Protein AF-A0A5P2CLL6-F1 (afdb_monomer_lite)

Secondary structure (DSSP, 8-state):
-HHHHHHHHHHHHHHHHHHHHHHSS-SSPPP-THHHHHHHHHHHHHHHT-SGGGHHHHHHHHHHHHHHHHHHHHHHHHHHHHS--TTHHHHHHHHHHHHHHHHHHHHHHHHH--

Structure (mmCIF, N/CA/C/O backbone):
data_AF-A0A5P2CLL6-F1
#
_entry.id   AF-A0A5P2CLL6-F1
#
loop_
_atom_site.group_PDB
_atom_site.id
_atom_site.type_symbol
_atom_site.label_atom_id
_atom_site.label_alt_id
_atom_site.label_comp_id
_atom_site.label_asym_id
_atom_site.label_entity_id
_atom_site.label_seq_id
_atom_site.pdbx_PDB_ins_code
_atom_site.Cartn_x
_atom_site.Cartn_y
_atom_site.Cartn_z
_atom_site.occupancy
_atom_site.B_iso_or_equiv
_atom_site.auth_seq_id
_atom_site.auth_comp_id
_atom_site.auth_asym_id
_atom_site.auth_atom_id
_atom_site.pdbx_PDB_model_num
ATOM 1 N N . MET A 1 1 ? -8.161 -16.892 1.974 1.00 60.59 1 MET A N 1
ATOM 2 C CA . MET A 1 1 ? -8.250 -16.232 0.652 1.00 60.59 1 MET A CA 1
ATOM 3 C C . MET A 1 1 ? -7.400 -14.959 0.582 1.00 60.59 1 MET A C 1
ATOM 5 O O . MET A 1 1 ? -6.484 -14.929 -0.230 1.00 60.59 1 MET A O 1
ATOM 9 N N . PHE A 1 2 ? -7.588 -13.974 1.475 1.00 64.56 2 PHE A N 1
ATOM 10 C CA . PHE A 1 2 ? -6.818 -12.712 1.488 1.00 64.56 2 PHE A CA 1
ATOM 11 C C . PHE A 1 2 ? -5.289 -12.867 1.505 1.00 64.56 2 PHE A C 1
ATOM 13 O O . PHE A 1 2 ? -4.602 -12.177 0.764 1.00 64.56 2 PHE A O 1
ATOM 20 N N . LYS A 1 3 ? -4.743 -13.812 2.283 1.00 68.19 3 LYS A N 1
ATOM 21 C CA . LYS A 1 3 ? -3.293 -14.093 2.315 1.00 68.19 3 LYS A CA 1
ATOM 22 C C . LYS A 1 3 ? -2.733 -14.519 0.952 1.00 68.19 3 LYS A C 1
ATOM 24 O O . LYS A 1 3 ? -1.673 -14.052 0.561 1.00 68.19 3 LYS A O 1
ATOM 29 N N . CYS A 1 4 ? -3.445 -15.380 0.223 1.00 70.69 4 CYS A N 1
ATOM 30 C CA . CYS A 1 4 ? -3.020 -15.842 -1.101 1.00 70.69 4 CYS A CA 1
ATOM 31 C C . CYS A 1 4 ? -3.073 -14.704 -2.121 1.00 70.69 4 CYS A C 1
ATOM 33 O O . CYS A 1 4 ? -2.121 -14.516 -2.869 1.00 70.69 4 CYS A O 1
ATOM 35 N N . VAL A 1 5 ? -4.149 -13.910 -2.100 1.00 70.94 5 VAL A N 1
ATOM 36 C CA . VAL A 1 5 ? -4.283 -12.717 -2.949 1.00 70.94 5 VAL A CA 1
ATOM 37 C C . VAL A 1 5 ? -3.156 -11.728 -2.651 1.00 70.94 5 VAL A C 1
ATOM 39 O O . VAL A 1 5 ? -2.510 -11.240 -3.567 1.00 70.94 5 VAL A O 1
ATOM 42 N N . PHE A 1 6 ? -2.852 -11.501 -1.374 1.00 69.44 6 PHE A N 1
ATOM 43 C CA . PHE A 1 6 ? -1.760 -10.634 -0.947 1.00 69.44 6 PHE A CA 1
ATOM 44 C C . PHE A 1 6 ? -0.385 -11.115 -1.439 1.00 69.44 6 PHE A C 1
ATOM 46 O O . PHE A 1 6 ? 0.376 -10.326 -1.998 1.00 69.44 6 PHE A O 1
ATOM 53 N N . LEU A 1 7 ? -0.083 -12.409 -1.293 1.00 74.38 7 LEU A N 1
ATOM 54 C CA . LEU A 1 7 ? 1.175 -12.996 -1.767 1.00 74.38 7 LEU A CA 1
ATOM 55 C C . LEU A 1 7 ? 1.313 -12.919 -3.293 1.00 74.38 7 LEU A C 1
ATOM 57 O O . LEU A 1 7 ? 2.382 -12.568 -3.790 1.00 74.38 7 LEU A O 1
ATOM 61 N N . LEU A 1 8 ? 0.236 -13.190 -4.036 1.00 77.81 8 LEU A N 1
ATOM 62 C CA . LEU A 1 8 ? 0.220 -13.059 -5.496 1.00 77.81 8 LEU A CA 1
ATOM 63 C C . LEU A 1 8 ? 0.442 -11.606 -5.932 1.00 77.81 8 LEU A C 1
ATOM 65 O O . LEU A 1 8 ? 1.219 -11.353 -6.854 1.00 77.81 8 LEU A O 1
ATOM 69 N N . SER A 1 9 ? -0.175 -10.651 -5.235 1.00 73.56 9 SER A N 1
ATOM 70 C CA . SER A 1 9 ? 0.036 -9.224 -5.479 1.00 73.56 9 SER A CA 1
ATOM 71 C C . SER A 1 9 ? 1.482 -8.808 -5.214 1.00 73.56 9 SER A C 1
ATOM 73 O O . SER A 1 9 ? 2.064 -8.110 -6.042 1.00 73.56 9 SER A O 1
ATOM 75 N N . MET A 1 10 ? 2.102 -9.275 -4.121 1.00 74.44 10 MET A N 1
ATOM 76 C CA . MET A 1 10 ? 3.525 -9.019 -3.859 1.00 74.44 10 MET A CA 1
ATOM 77 C C . MET A 1 10 ? 4.411 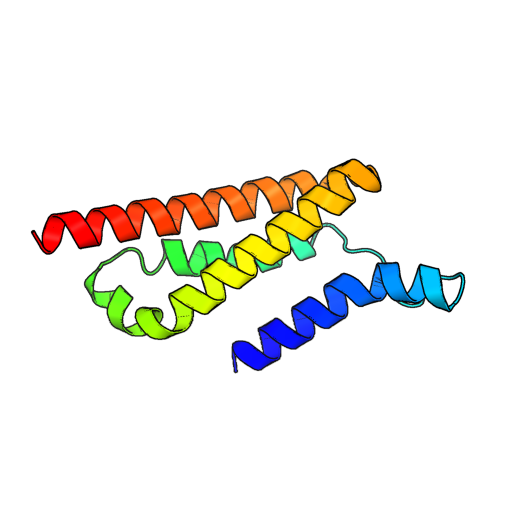-9.606 -4.960 1.00 74.44 10 MET A C 1
ATOM 79 O O . MET A 1 10 ? 5.257 -8.896 -5.499 1.00 74.44 10 MET A O 1
ATOM 83 N N . LEU A 1 11 ? 4.189 -10.866 -5.346 1.00 78.62 11 LEU A N 1
ATOM 84 C CA . LEU A 1 11 ? 4.958 -11.513 -6.411 1.00 78.62 11 LEU A CA 1
ATOM 85 C C . LEU A 1 11 ? 4.877 -10.711 -7.719 1.00 78.62 11 LEU A C 1
ATOM 87 O O . LEU A 1 11 ? 5.897 -10.430 -8.346 1.00 78.62 11 LEU A O 1
ATOM 91 N N . ARG A 1 12 ? 3.671 -10.276 -8.102 1.00 75.88 12 ARG A N 1
ATOM 92 C CA . ARG A 1 12 ? 3.439 -9.484 -9.318 1.00 75.88 12 ARG A CA 1
ATOM 93 C C . ARG A 1 12 ? 4.091 -8.101 -9.263 1.00 75.88 12 ARG A C 1
ATOM 95 O O . ARG A 1 12 ? 4.547 -7.617 -10.301 1.00 75.88 12 ARG A O 1
ATOM 102 N N . MET A 1 13 ? 4.134 -7.487 -8.081 1.00 73.69 13 MET A N 1
ATOM 103 C CA . MET A 1 13 ? 4.730 -6.171 -7.841 1.00 73.69 13 MET A CA 1
ATOM 104 C C . MET A 1 13 ? 6.250 -6.180 -8.065 1.00 73.69 13 MET A C 1
ATOM 106 O O . MET A 1 13 ? 6.801 -5.236 -8.631 1.00 73.69 13 MET A O 1
ATOM 110 N N . PHE A 1 14 ? 6.915 -7.278 -7.698 1.00 74.50 14 PHE A N 1
ATOM 111 C CA . PHE A 1 14 ? 8.350 -7.465 -7.927 1.00 74.50 14 PHE A CA 1
ATOM 112 C C . PHE A 1 14 ? 8.682 -8.137 -9.267 1.00 74.50 14 PHE A C 1
ATOM 114 O O . PHE A 1 14 ? 9.821 -8.055 -9.715 1.00 74.50 14 PHE A O 1
ATOM 121 N N . ALA A 1 15 ? 7.711 -8.744 -9.955 1.00 76.19 15 ALA A N 1
ATOM 122 C CA . ALA A 1 15 ? 7.953 -9.453 -11.213 1.00 76.19 15 ALA A CA 1
ATOM 123 C C . ALA A 1 15 ? 8.472 -8.546 -12.345 1.00 76.19 15 ALA A C 1
ATOM 125 O O . ALA A 1 15 ? 9.377 -8.936 -13.078 1.00 76.19 15 ALA A O 1
ATOM 126 N N . ALA A 1 16 ? 7.931 -7.335 -12.501 1.00 71.75 16 ALA A N 1
ATOM 127 C CA . ALA A 1 16 ? 8.381 -6.406 -13.544 1.00 71.75 16 ALA A CA 1
ATOM 128 C C . ALA A 1 16 ? 9.847 -5.949 -13.357 1.00 71.75 16 ALA A C 1
ATOM 130 O O . ALA A 1 16 ? 10.626 -6.111 -14.297 1.00 71.75 16 ALA A O 1
ATOM 131 N N . PRO A 1 17 ? 10.273 -5.447 -12.177 1.00 71.75 17 PRO A N 1
ATOM 132 C CA . PRO A 1 17 ? 11.678 -5.104 -11.962 1.00 71.75 17 PRO A CA 1
ATOM 133 C C . PRO A 1 17 ? 12.588 -6.339 -11.990 1.00 71.75 17 PRO A C 1
ATOM 135 O O . PRO A 1 17 ? 13.598 -6.319 -12.681 1.00 71.75 17 PRO A O 1
ATOM 138 N N . ALA A 1 18 ? 12.190 -7.450 -11.359 1.00 74.94 18 ALA A N 1
ATOM 139 C CA . ALA A 1 18 ? 13.003 -8.666 -11.354 1.00 74.94 18 ALA A CA 1
ATOM 140 C C . ALA A 1 18 ? 13.223 -9.223 -12.767 1.00 74.94 18 ALA A C 1
ATOM 142 O O . ALA A 1 18 ? 14.327 -9.628 -13.108 1.00 74.94 18 ALA A O 1
ATOM 143 N N . THR A 1 19 ? 12.197 -9.234 -13.625 1.00 78.31 19 THR A N 1
ATOM 144 C CA . THR A 1 19 ? 12.371 -9.752 -14.991 1.00 78.31 19 THR A CA 1
ATOM 145 C C . THR A 1 19 ? 13.320 -8.899 -15.819 1.00 78.31 19 THR A C 1
ATOM 147 O O . THR A 1 19 ? 14.098 -9.460 -16.585 1.00 78.31 19 THR A O 1
ATOM 150 N N . LYS A 1 20 ? 13.325 -7.578 -15.609 1.00 76.44 20 LYS A N 1
ATOM 151 C CA . LYS A 1 20 ? 14.335 -6.705 -16.202 1.00 76.44 20 LYS A CA 1
ATOM 152 C C . LYS A 1 20 ? 15.738 -7.079 -15.728 1.00 76.44 20 LYS A C 1
ATOM 154 O O . LYS A 1 20 ? 16.602 -7.289 -16.566 1.00 76.44 20 LYS A O 1
ATOM 159 N N . ASP A 1 21 ? 15.939 -7.207 -14.420 1.00 77.69 21 ASP A N 1
ATOM 160 C CA . ASP A 1 21 ? 17.268 -7.451 -13.850 1.00 77.69 21 ASP A CA 1
ATOM 161 C C . ASP A 1 21 ? 17.818 -8.845 -14.207 1.00 77.69 21 ASP A C 1
ATOM 163 O O . ASP A 1 21 ? 19.017 -8.999 -14.420 1.00 77.69 21 ASP A O 1
ATOM 167 N N . PHE A 1 22 ? 16.956 -9.864 -14.310 1.00 81.75 22 PHE A N 1
ATOM 168 C CA . PHE A 1 22 ? 17.371 -11.242 -14.612 1.00 81.75 22 PHE A CA 1
ATOM 169 C C . PHE A 1 22 ? 17.456 -11.569 -16.107 1.00 81.75 22 PHE A C 1
ATOM 171 O O . PHE A 1 22 ? 18.251 -12.424 -16.490 1.00 81.75 22 PHE A O 1
ATOM 178 N N . PHE A 1 23 ? 16.622 -10.954 -16.949 1.00 81.88 23 PHE A N 1
ATOM 179 C CA . PHE A 1 23 ? 16.505 -11.319 -18.368 1.00 81.88 23 PHE A CA 1
ATOM 180 C C . PHE A 1 23 ? 16.844 -10.175 -19.330 1.00 81.88 23 PHE A C 1
ATOM 182 O O . PHE A 1 23 ? 16.647 -10.331 -20.535 1.00 81.88 23 PHE A O 1
ATOM 189 N N . ASP A 1 24 ? 17.290 -9.030 -18.808 1.00 79.75 24 ASP A N 1
ATOM 190 C CA . ASP A 1 24 ? 17.594 -7.790 -19.541 1.00 79.75 24 ASP A CA 1
ATOM 191 C C . ASP A 1 24 ? 16.427 -7.278 -20.412 1.00 79.75 24 ASP A C 1
ATOM 193 O O . ASP A 1 24 ? 16.572 -6.492 -21.349 1.00 79.75 24 ASP A O 1
ATOM 197 N N . ARG A 1 25 ? 15.213 -7.752 -20.105 1.00 77.44 25 ARG A N 1
ATOM 198 C CA . ARG A 1 25 ? 13.972 -7.420 -20.805 1.00 77.44 25 ARG A CA 1
ATOM 199 C C . ARG A 1 25 ? 12.785 -7.518 -19.862 1.00 77.44 25 ARG A C 1
ATOM 201 O O . ARG A 1 25 ? 12.726 -8.379 -18.988 1.00 77.44 25 ARG A O 1
ATOM 208 N N . TYR A 1 26 ? 11.779 -6.688 -20.093 1.00 72.25 26 TYR A N 1
ATOM 209 C CA . TYR A 1 26 ? 10.521 -6.775 -19.360 1.00 72.25 26 TYR A CA 1
ATOM 210 C C . TYR A 1 26 ? 9.687 -7.947 -19.889 1.00 72.25 26 TYR A C 1
ATOM 212 O O . TYR A 1 26 ? 8.984 -7.806 -20.886 1.00 72.25 26 TYR A O 1
ATOM 220 N N . LEU A 1 27 ? 9.742 -9.108 -19.225 1.00 75.62 27 LEU A N 1
ATOM 221 C CA . LEU A 1 27 ? 8.774 -10.187 -19.499 1.00 75.62 27 LEU A CA 1
ATOM 222 C C . LEU A 1 27 ? 7.383 -9.839 -18.970 1.00 75.62 27 LEU A C 1
ATOM 224 O O . LEU A 1 27 ? 6.383 -10.397 -19.415 1.00 75.62 27 LEU A O 1
ATOM 228 N N . VAL A 1 28 ? 7.328 -8.926 -18.004 1.00 73.56 28 VAL A N 1
ATOM 229 C CA . VAL A 1 28 ? 6.095 -8.471 -17.389 1.00 73.56 28 VAL A CA 1
ATOM 230 C C . VAL A 1 28 ? 6.041 -6.945 -17.485 1.00 73.56 28 VAL A C 1
ATOM 232 O O . VAL A 1 28 ? 6.990 -6.287 -17.053 1.00 73.56 28 VAL A O 1
ATOM 235 N N . PRO A 1 29 ? 4.955 -6.364 -18.031 1.00 69.19 29 PRO A N 1
ATOM 236 C CA . PRO A 1 29 ? 4.847 -4.921 -18.182 1.00 69.19 29 PRO A CA 1
ATOM 237 C C . PRO A 1 29 ? 4.807 -4.215 -16.824 1.00 69.19 29 PRO A C 1
ATOM 239 O O . PRO A 1 29 ? 4.317 -4.765 -15.824 1.00 69.19 29 PRO A O 1
ATOM 242 N N . TRP A 1 30 ? 5.314 -2.978 -16.821 1.00 68.00 30 TRP A N 1
ATOM 243 C CA . TRP A 1 30 ? 5.252 -2.085 -15.670 1.00 68.00 30 TRP A CA 1
ATOM 244 C C . TRP A 1 30 ? 3.806 -1.845 -15.230 1.00 68.00 30 TRP A C 1
ATOM 246 O O . TRP A 1 30 ? 2.911 -1.793 -16.076 1.00 68.00 30 TRP A O 1
ATOM 256 N N . PRO A 1 31 ? 3.567 -1.671 -13.920 1.00 65.69 31 PRO A N 1
ATOM 257 C CA . PRO A 1 31 ? 2.274 -1.230 -13.427 1.00 65.69 31 PRO A CA 1
ATOM 258 C C . PRO A 1 31 ? 1.850 0.113 -14.047 1.00 65.69 31 PRO A C 1
ATOM 260 O O . PRO A 1 31 ? 2.559 1.115 -13.986 1.00 65.69 31 PRO A O 1
ATOM 263 N N . THR A 1 32 ? 0.664 0.086 -14.638 1.00 71.88 32 THR A N 1
ATOM 264 C CA . THR A 1 32 ? -0.127 1.162 -15.254 1.00 71.88 32 THR A CA 1
ATOM 265 C C . THR A 1 32 ? -1.119 1.794 -14.253 1.00 71.88 32 THR A C 1
ATOM 267 O O . THR A 1 32 ? -1.074 1.537 -13.048 1.00 71.88 32 THR A O 1
ATOM 270 N N . TRP A 1 33 ? -2.020 2.658 -14.728 1.00 69.19 33 TRP A N 1
ATOM 271 C CA . TRP A 1 33 ? -2.955 3.442 -13.906 1.00 69.19 33 TRP A CA 1
ATOM 272 C C . TRP A 1 33 ? -4.068 2.617 -13.243 1.00 69.19 33 TRP A C 1
ATOM 274 O O . TRP A 1 33 ? -4.637 3.063 -12.245 1.00 69.19 33 TRP A O 1
ATOM 284 N N . GLU A 1 34 ? -4.368 1.413 -13.737 1.00 68.62 34 GLU A N 1
ATOM 285 C CA . GLU A 1 34 ? -5.363 0.537 -13.110 1.00 68.62 34 GLU A CA 1
ATOM 286 C C . GLU A 1 34 ? -4.905 -0.039 -11.758 1.00 68.62 34 GLU A C 1
ATOM 288 O O . GLU A 1 34 ? -5.722 -0.411 -10.918 1.00 68.62 34 GLU A O 1
ATOM 293 N N . TRP A 1 35 ? -3.599 -0.068 -11.492 1.00 69.00 35 TRP A N 1
ATOM 294 C CA . TRP A 1 35 ? -3.042 -0.692 -10.289 1.00 69.00 35 TRP A CA 1
ATOM 295 C C . TRP A 1 35 ? -3.250 0.118 -9.005 1.00 69.00 35 TRP A C 1
ATOM 297 O O . TRP A 1 35 ? -3.682 -0.465 -8.005 1.00 69.00 35 TRP A O 1
ATOM 307 N N . PRO A 1 36 ? -3.051 1.450 -9.010 1.00 67.56 36 PRO A N 1
ATOM 308 C CA . PRO A 1 36 ? -3.486 2.309 -7.913 1.00 67.56 36 PRO A CA 1
ATOM 309 C C . PRO A 1 36 ? -4.975 2.153 -7.571 1.00 67.56 36 PRO A C 1
ATOM 311 O O . PRO A 1 36 ? -5.340 2.259 -6.401 1.00 67.56 36 PRO A O 1
ATOM 314 N N . LEU A 1 37 ? -5.838 1.853 -8.552 1.00 72.31 37 LEU A N 1
ATOM 315 C CA . LEU A 1 37 ? -7.268 1.643 -8.299 1.00 72.31 37 LEU A CA 1
ATOM 316 C C . LEU A 1 37 ? -7.522 0.380 -7.471 1.00 72.31 37 LEU A C 1
ATOM 318 O O . LEU A 1 37 ? -8.381 0.391 -6.594 1.00 72.31 37 LEU A O 1
ATOM 322 N N . TYR A 1 38 ? -6.743 -0.687 -7.658 1.00 70.31 38 TYR A N 1
ATOM 323 C CA . TYR A 1 38 ? -6.853 -1.869 -6.797 1.00 70.31 38 TYR A CA 1
ATOM 324 C C . TYR A 1 38 ? -6.413 -1.590 -5.355 1.00 70.31 38 TYR A C 1
ATOM 326 O O . TYR A 1 38 ? -6.965 -2.179 -4.424 1.00 70.31 38 TYR A O 1
ATOM 334 N N . ALA A 1 39 ? -5.494 -0.644 -5.139 1.00 67.81 39 ALA A N 1
ATOM 335 C CA . ALA A 1 39 ? -5.133 -0.191 -3.796 1.00 67.81 39 ALA A CA 1
ATOM 336 C C . ALA A 1 39 ? -6.258 0.601 -3.103 1.00 67.81 39 ALA A C 1
ATOM 338 O O . ALA A 1 39 ? -6.246 0.720 -1.877 1.00 67.81 39 ALA A O 1
ATOM 339 N N . LEU A 1 40 ? -7.272 1.077 -3.839 1.00 74.81 40 LEU A N 1
ATOM 340 C CA . LEU A 1 40 ? -8.470 1.665 -3.232 1.00 74.81 40 LEU A CA 1
ATOM 341 C C . LEU A 1 40 ? -9.336 0.623 -2.534 1.00 74.81 40 LEU A C 1
ATOM 343 O O . LEU A 1 40 ? -10.034 0.988 -1.601 1.00 74.81 40 LEU A O 1
ATOM 347 N N . VAL A 1 41 ? -9.298 -0.652 -2.928 1.00 76.88 41 VAL A N 1
ATOM 348 C CA . VAL A 1 41 ? -10.139 -1.700 -2.325 1.00 76.88 41 VAL A CA 1
ATOM 349 C C . VAL A 1 41 ? -9.921 -1.818 -0.809 1.00 76.88 41 VAL A C 1
ATOM 351 O O . VAL A 1 41 ? -10.897 -1.683 -0.071 1.00 76.88 41 VAL A O 1
ATOM 354 N N . PRO A 1 42 ? -8.688 -1.995 -0.286 1.00 69.81 42 PRO A N 1
ATOM 355 C CA . PRO A 1 42 ? -8.473 -2.021 1.160 1.00 69.81 42 PRO A CA 1
ATOM 356 C C . PRO A 1 42 ? -8.859 -0.700 1.841 1.00 69.81 42 PRO A C 1
ATOM 358 O O . PRO A 1 42 ? -9.393 -0.719 2.947 1.00 69.81 42 PRO A O 1
ATOM 361 N N . VAL A 1 43 ? -8.648 0.445 1.184 1.00 73.88 43 VAL A N 1
ATOM 362 C CA . VAL A 1 43 ? -9.030 1.765 1.718 1.00 73.88 43 VAL A CA 1
ATOM 363 C C . VAL A 1 43 ? -10.553 1.931 1.781 1.00 73.88 43 VAL A C 1
ATOM 365 O O . VAL A 1 43 ? -11.081 2.435 2.771 1.00 73.88 43 VAL A O 1
ATOM 368 N N . ALA A 1 44 ? -11.268 1.456 0.766 1.00 77.62 44 ALA A N 1
ATOM 369 C CA . ALA A 1 44 ? -12.720 1.449 0.697 1.00 77.62 44 ALA A CA 1
ATOM 370 C C . ALA A 1 44 ? -13.310 0.512 1.750 1.00 77.62 44 ALA A C 1
ATOM 372 O O . ALA A 1 44 ? -14.268 0.897 2.409 1.00 77.62 44 ALA A O 1
ATOM 373 N N . LEU A 1 45 ? -12.705 -0.658 1.985 1.00 72.19 45 LEU A N 1
ATOM 374 C CA . LEU A 1 45 ? -13.095 -1.547 3.082 1.00 72.19 45 LEU A CA 1
ATOM 375 C C . LEU A 1 45 ? -12.953 -0.840 4.437 1.00 72.19 45 LEU A C 1
ATOM 377 O O . LEU A 1 45 ? -13.897 -0.834 5.220 1.00 72.19 45 LEU A O 1
ATOM 381 N N . ILE A 1 46 ? -11.834 -0.152 4.685 1.00 72.38 46 ILE A N 1
ATOM 382 C CA . ILE A 1 46 ? -11.649 0.644 5.914 1.00 72.38 46 ILE A CA 1
ATOM 383 C C . ILE A 1 46 ? -12.722 1.740 6.045 1.00 72.38 46 ILE A C 1
ATOM 385 O O . ILE A 1 46 ? -13.170 2.038 7.153 1.00 72.38 46 ILE A O 1
ATOM 389 N N . TYR A 1 47 ? -13.127 2.364 4.935 1.00 72.50 47 TYR A N 1
ATOM 390 C CA . TYR A 1 47 ? -14.130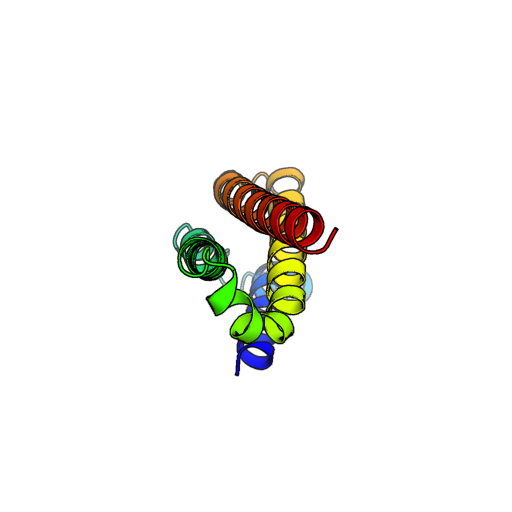 3.431 4.937 1.00 72.50 47 TYR A CA 1
ATOM 391 C C . TYR A 1 47 ? -15.564 2.907 5.109 1.00 72.50 47 TYR A C 1
ATOM 393 O O . TYR A 1 47 ? -16.349 3.519 5.833 1.00 72.50 47 TYR A O 1
ATOM 401 N N . LEU A 1 48 ? -15.907 1.798 4.451 1.00 71.38 48 LEU A N 1
ATOM 402 C CA . LEU A 1 48 ? -17.223 1.158 4.511 1.00 71.38 48 LEU A CA 1
ATOM 403 C C . LEU A 1 48 ? -17.478 0.589 5.904 1.00 71.38 48 LEU A C 1
ATOM 405 O O . LEU A 1 48 ? -18.504 0.879 6.513 1.00 71.38 48 LEU A O 1
ATOM 409 N N . PHE A 1 49 ? -16.496 -0.114 6.457 1.00 68.44 49 PHE A N 1
ATOM 410 C CA . PHE A 1 49 ? -16.558 -0.666 7.804 1.00 68.44 49 PHE A CA 1
ATOM 411 C C . PHE A 1 49 ? -16.080 0.353 8.840 1.00 68.44 49 PHE A C 1
ATOM 413 O O . PHE A 1 49 ? -15.241 0.061 9.677 1.00 68.44 49 PHE A O 1
ATOM 420 N N . ARG A 1 50 ? -16.570 1.596 8.783 1.00 66.94 50 ARG A N 1
ATOM 421 C CA . ARG A 1 50 ? -16.200 2.659 9.740 1.00 66.94 50 ARG A CA 1
ATOM 422 C C . ARG A 1 50 ? -16.897 2.554 11.091 1.00 66.94 50 ARG A C 1
ATOM 424 O O . ARG A 1 50 ? -16.510 3.270 12.019 1.00 66.94 50 ARG A O 1
ATOM 431 N N . ARG A 1 51 ? -17.959 1.751 11.185 1.00 66.31 51 ARG A N 1
ATOM 432 C CA . ARG A 1 51 ? -18.702 1.568 12.430 1.00 66.31 51 ARG A CA 1
ATOM 433 C C . ARG A 1 51 ? -17.946 0.585 13.328 1.00 66.31 51 ARG A C 1
ATOM 435 O O . ARG A 1 51 ? -17.514 -0.452 12.844 1.00 66.31 51 ARG A O 1
ATOM 442 N N . PRO A 1 52 ? -17.783 0.904 14.619 1.00 59.97 52 PRO A N 1
ATOM 443 C CA . PRO A 1 52 ? -17.004 0.084 15.543 1.00 59.97 52 PRO A CA 1
ATOM 444 C C . PRO A 1 52 ? -17.585 -1.321 15.749 1.00 59.97 52 PRO A C 1
ATOM 446 O O . PRO A 1 52 ? -16.821 -2.236 16.017 1.00 59.97 52 PRO A O 1
ATOM 449 N N . ASP A 1 53 ? -18.889 -1.516 15.544 1.00 64.25 53 ASP A N 1
ATOM 450 C CA . ASP A 1 53 ? -19.518 -2.842 15.642 1.00 64.25 53 ASP A CA 1
ATOM 451 C C . ASP A 1 53 ? -19.111 -3.776 14.484 1.00 64.25 53 ASP A C 1
ATOM 453 O O . ASP A 1 53 ? -19.090 -4.993 14.641 1.00 64.25 53 ASP A O 1
ATOM 457 N N . ASP A 1 54 ? -18.701 -3.219 13.339 1.00 65.62 54 ASP A N 1
ATOM 458 C CA . ASP A 1 54 ? -18.216 -3.996 12.193 1.00 65.62 54 ASP A CA 1
ATOM 459 C C . ASP A 1 54 ? -16.706 -4.312 12.281 1.00 65.62 54 ASP A C 1
ATOM 461 O O . ASP A 1 54 ? -16.167 -5.086 11.482 1.00 65.62 54 ASP A O 1
ATOM 465 N N . TRP A 1 55 ? -15.989 -3.714 13.243 1.00 64.62 55 TRP A N 1
ATOM 466 C CA . TRP A 1 55 ? -14.534 -3.860 13.375 1.00 64.62 55 TRP A CA 1
ATOM 467 C C . TRP A 1 55 ? -14.102 -5.209 13.9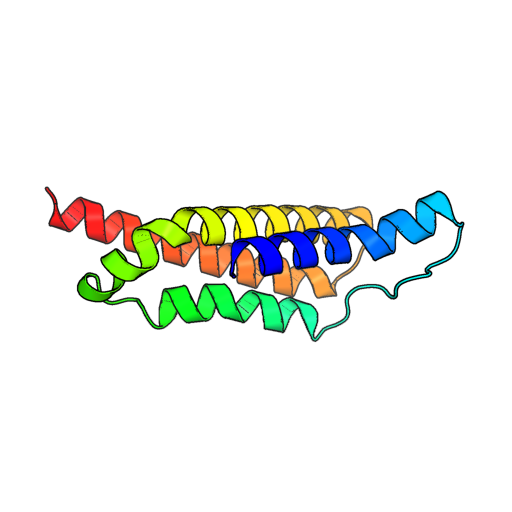36 1.00 64.62 55 TRP A C 1
ATOM 469 O O . TRP A 1 55 ? -12.991 -5.651 13.635 1.00 64.62 55 TRP A O 1
ATOM 479 N N . ASP A 1 56 ? -14.961 -5.902 14.682 1.00 66.06 56 ASP A N 1
ATOM 480 C CA . ASP A 1 56 ? -14.636 -7.238 15.188 1.00 66.06 56 ASP A CA 1
ATOM 481 C C . ASP A 1 56 ? -14.477 -8.256 14.051 1.00 66.06 56 ASP A C 1
ATOM 483 O O . ASP A 1 56 ? -13.573 -9.095 14.100 1.00 66.06 56 ASP A O 1
ATOM 487 N N . ALA A 1 57 ? -15.247 -8.114 12.966 1.00 65.00 57 ALA A N 1
ATOM 488 C CA . ALA A 1 57 ? -15.095 -8.935 11.763 1.00 65.00 57 ALA A CA 1
ATOM 489 C C . ALA A 1 57 ? -13.755 -8.681 11.045 1.00 65.00 57 ALA A C 1
ATOM 491 O O . ALA A 1 57 ? -13.165 -9.594 10.466 1.00 65.00 57 ALA A O 1
ATOM 492 N N . LEU A 1 58 ? -13.240 -7.450 11.124 1.00 64.75 58 LEU A N 1
ATOM 493 C CA . LEU A 1 58 ? -11.990 -7.020 10.489 1.00 64.75 58 LEU A CA 1
ATOM 494 C C . LEU A 1 58 ? -10.773 -7.081 11.411 1.00 64.75 58 LEU A C 1
ATOM 496 O O . LEU A 1 58 ? -9.654 -6.883 10.939 1.00 64.75 58 LEU A O 1
ATOM 500 N N . ARG A 1 59 ? -10.935 -7.382 12.703 1.00 69.38 59 ARG A N 1
ATOM 501 C CA . ARG A 1 59 ? -9.839 -7.380 13.685 1.00 69.38 59 ARG A CA 1
ATOM 502 C C . ARG A 1 59 ? -8.688 -8.302 13.272 1.00 69.38 59 ARG A C 1
ATOM 504 O O . ARG A 1 59 ? -7.523 -7.928 13.418 1.00 69.38 59 ARG A O 1
ATOM 511 N N . SER A 1 60 ? -9.003 -9.475 12.719 1.00 67.44 60 SER A N 1
ATOM 512 C CA . SER A 1 60 ? -8.010 -10.446 12.236 1.00 67.44 60 SER A CA 1
ATOM 513 C C . SER A 1 60 ? -7.327 -10.007 10.930 1.00 67.44 60 SER A C 1
ATOM 515 O O . SER A 1 60 ? -6.146 -10.294 10.722 1.00 67.44 60 SER A O 1
ATOM 517 N N . GLU A 1 61 ? -8.027 -9.258 10.075 1.00 72.94 61 GLU A N 1
ATOM 518 C CA . GLU A 1 61 ? -7.529 -8.812 8.769 1.00 72.94 61 GLU A CA 1
ATOM 519 C C . GLU A 1 61 ? -6.869 -7.426 8.809 1.00 72.94 61 GLU A C 1
ATOM 521 O O . GLU A 1 61 ? -6.044 -7.106 7.952 1.00 72.94 61 GLU A O 1
ATOM 526 N N . ARG A 1 62 ? -7.130 -6.621 9.846 1.00 73.94 62 ARG A N 1
ATOM 527 C CA . ARG A 1 62 ? -6.596 -5.260 10.016 1.00 73.94 62 ARG A CA 1
ATOM 528 C C . ARG A 1 62 ? -5.074 -5.220 9.990 1.00 73.94 62 ARG A C 1
ATOM 530 O O . ARG A 1 62 ? -4.483 -4.310 9.408 1.00 73.94 62 ARG A O 1
ATOM 537 N N . GLY A 1 63 ? -4.431 -6.209 10.612 1.00 75.12 63 GLY A N 1
ATOM 538 C CA . GLY A 1 63 ? -2.976 -6.348 10.576 1.00 75.12 63 GLY A CA 1
ATOM 539 C C . GLY A 1 63 ? -2.466 -6.555 9.151 1.00 75.12 63 GLY A C 1
ATOM 540 O O . GLY A 1 63 ? -1.511 -5.903 8.736 1.00 75.12 63 GLY A O 1
ATOM 541 N N . LEU A 1 64 ? -3.146 -7.404 8.384 1.00 76.81 64 LEU A N 1
ATOM 542 C CA . LEU A 1 64 ? -2.789 -7.728 7.007 1.00 76.81 64 LEU A CA 1
ATOM 543 C C . LEU A 1 64 ? -3.014 -6.527 6.080 1.00 76.81 64 LEU A C 1
ATOM 545 O O . LEU A 1 64 ? -2.121 -6.187 5.312 1.00 76.81 64 LEU A O 1
ATOM 549 N N . ILE A 1 65 ? -4.140 -5.821 6.222 1.00 78.44 65 ILE A N 1
ATOM 550 C CA . ILE A 1 65 ? -4.433 -4.589 5.475 1.00 78.44 65 ILE A CA 1
ATOM 551 C C . ILE A 1 65 ? -3.386 -3.509 5.773 1.00 78.44 65 ILE A C 1
ATOM 553 O O . ILE A 1 65 ? -2.863 -2.882 4.852 1.00 78.44 65 ILE A O 1
ATOM 557 N N . LYS A 1 66 ? -3.022 -3.316 7.049 1.00 82.75 66 LYS A N 1
ATOM 558 C CA . LYS A 1 66 ? -1.974 -2.364 7.442 1.00 82.75 66 LYS A CA 1
ATOM 559 C C . LYS A 1 66 ? -0.631 -2.712 6.796 1.00 82.75 66 LYS A C 1
ATOM 561 O O . LYS A 1 66 ? 0.018 -1.828 6.241 1.00 82.75 66 LYS A O 1
ATOM 566 N N . TRP A 1 67 ? -0.214 -3.976 6.867 1.00 80.75 67 TRP A N 1
ATOM 567 C CA . TRP A 1 67 ? 1.032 -4.430 6.244 1.00 80.75 67 TRP A CA 1
ATOM 568 C C . TRP A 1 67 ? 0.999 -4.288 4.724 1.00 80.75 67 TRP A C 1
ATOM 570 O O . TRP A 1 67 ? 1.989 -3.851 4.143 1.00 80.75 67 TRP A O 1
ATOM 580 N N . ALA A 1 68 ? -0.138 -4.572 4.090 1.00 80.50 68 ALA A N 1
ATOM 581 C CA . ALA A 1 68 ? -0.306 -4.403 2.656 1.00 80.50 68 ALA A CA 1
ATOM 582 C C . ALA A 1 68 ? -0.165 -2.940 2.221 1.00 80.50 68 ALA A C 1
ATOM 584 O O . ALA A 1 68 ? 0.576 -2.656 1.281 1.00 80.50 68 ALA A O 1
ATOM 585 N N . LEU A 1 69 ? -0.800 -2.010 2.942 1.00 83.25 69 LEU A N 1
ATOM 586 C CA . LEU A 1 69 ? -0.671 -0.574 2.684 1.00 83.25 69 LEU A CA 1
ATOM 587 C C . LEU A 1 69 ? 0.766 -0.082 2.900 1.00 83.25 69 LEU A C 1
ATOM 589 O O . LEU A 1 69 ? 1.265 0.691 2.090 1.00 83.25 69 LEU A O 1
ATOM 593 N N . LEU A 1 70 ? 1.451 -0.545 3.951 1.00 85.88 70 LEU A N 1
ATOM 594 C CA . LEU A 1 70 ? 2.846 -0.170 4.217 1.00 85.88 70 LEU A CA 1
ATOM 595 C C . LEU A 1 70 ? 3.807 -0.685 3.141 1.00 85.88 70 LEU A C 1
ATOM 597 O O . LEU A 1 70 ? 4.664 0.062 2.677 1.00 85.88 70 LEU A O 1
ATOM 601 N N . LEU A 1 71 ? 3.665 -1.946 2.733 1.00 82.75 71 LEU A N 1
ATOM 602 C CA . LEU A 1 71 ? 4.521 -2.543 1.708 1.00 82.75 71 LEU A CA 1
ATOM 603 C C . LEU A 1 71 ? 4.280 -1.908 0.337 1.00 82.75 71 LEU A C 1
ATOM 6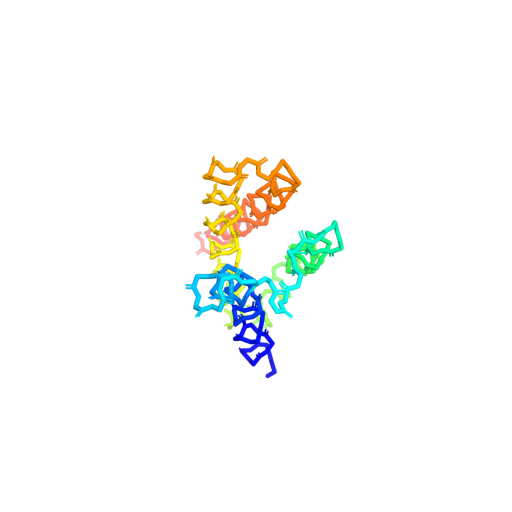05 O O . LEU A 1 71 ? 5.242 -1.618 -0.375 1.00 82.75 71 LEU A O 1
ATOM 609 N N . TYR A 1 72 ? 3.020 -1.628 -0.010 1.00 81.00 72 TYR A N 1
ATOM 610 C CA . TYR A 1 72 ? 2.700 -0.935 -1.255 1.00 81.00 72 TYR A CA 1
ATOM 611 C C . TYR A 1 72 ? 3.155 0.530 -1.231 1.00 81.00 72 TYR A C 1
ATOM 613 O O . TYR A 1 72 ? 3.663 1.021 -2.234 1.00 81.00 72 TYR A O 1
ATOM 621 N N . LEU A 1 73 ? 3.063 1.213 -0.081 1.00 86.31 73 LEU A N 1
ATOM 622 C CA . LEU A 1 73 ? 3.618 2.557 0.109 1.00 86.31 73 LEU A CA 1
ATOM 623 C C . LEU A 1 73 ? 5.135 2.578 -0.098 1.00 86.31 73 LEU A C 1
ATOM 625 O O . LEU A 1 73 ? 5.635 3.439 -0.816 1.00 86.31 73 LEU A O 1
ATOM 629 N N . LEU A 1 74 ? 5.858 1.630 0.506 1.00 87.12 74 LEU A N 1
ATOM 630 C CA . LEU A 1 74 ? 7.311 1.527 0.369 1.00 87.12 74 LEU A CA 1
ATOM 631 C C . LEU A 1 74 ? 7.712 1.293 -1.091 1.00 87.12 74 LEU A C 1
ATOM 633 O O . LEU A 1 74 ? 8.613 1.960 -1.593 1.00 87.12 74 LEU A O 1
ATOM 637 N N . TYR A 1 75 ? 7.014 0.392 -1.783 1.00 82.12 75 TYR A N 1
ATOM 638 C CA . TYR A 1 75 ? 7.212 0.161 -3.212 1.00 82.12 75 TYR A CA 1
ATOM 639 C C . TYR A 1 75 ? 6.938 1.419 -4.037 1.00 82.12 75 TYR A C 1
ATOM 641 O O . TYR A 1 75 ? 7.790 1.846 -4.814 1.00 82.12 75 TYR A O 1
ATOM 649 N N . ALA A 1 76 ? 5.775 2.041 -3.840 1.00 82.88 76 ALA A N 1
ATOM 650 C CA . ALA A 1 76 ? 5.393 3.235 -4.574 1.00 82.88 76 ALA A CA 1
ATOM 651 C C . ALA A 1 76 ? 6.410 4.366 -4.364 1.00 82.88 76 ALA A C 1
ATOM 653 O O . ALA A 1 76 ? 6.793 5.007 -5.333 1.00 82.88 76 ALA A O 1
ATOM 654 N N . LEU A 1 77 ? 6.917 4.555 -3.141 1.00 87.62 77 LEU A N 1
ATOM 655 C CA . LEU A 1 77 ? 7.970 5.528 -2.831 1.00 87.62 77 LEU A CA 1
ATOM 656 C C . LEU A 1 77 ? 9.300 5.197 -3.515 1.00 87.62 77 LEU A C 1
ATOM 658 O O . LEU A 1 77 ? 9.867 6.060 -4.184 1.00 87.62 77 LEU A O 1
ATOM 662 N N . LEU A 1 78 ? 9.786 3.958 -3.376 1.00 83.75 78 LEU A N 1
ATOM 663 C CA . LEU A 1 78 ? 11.056 3.520 -3.965 1.00 83.75 78 LEU A CA 1
ATOM 664 C C . LEU A 1 78 ? 11.079 3.732 -5.480 1.00 83.75 78 LEU A C 1
ATOM 666 O O . LEU A 1 78 ? 12.073 4.215 -6.013 1.00 83.75 78 LEU A O 1
ATOM 670 N N . PHE A 1 79 ? 9.984 3.419 -6.170 1.00 77.50 79 PHE A N 1
ATOM 671 C CA . PHE A 1 79 ? 9.917 3.523 -7.626 1.00 77.50 79 PHE A CA 1
ATOM 672 C C . PHE A 1 79 ? 9.452 4.902 -8.125 1.00 77.50 79 PHE A C 1
ATOM 674 O O . PHE A 1 79 ? 9.886 5.322 -9.198 1.00 77.50 79 PHE A O 1
ATOM 681 N N . ALA A 1 80 ? 8.654 5.654 -7.357 1.00 83.75 80 ALA A N 1
ATOM 682 C CA . ALA A 1 80 ? 8.354 7.052 -7.681 1.00 83.75 80 ALA A CA 1
ATOM 683 C C . ALA A 1 80 ? 9.626 7.907 -7.641 1.00 83.75 80 ALA A C 1
ATOM 685 O O . ALA A 1 80 ? 9.858 8.705 -8.547 1.00 83.75 80 ALA A O 1
ATOM 686 N N . VAL A 1 81 ? 10.460 7.710 -6.612 1.00 84.69 81 VAL A N 1
ATOM 687 C CA . VAL A 1 81 ? 11.706 8.464 -6.420 1.00 84.69 81 VAL A CA 1
ATOM 688 C C . VAL A 1 81 ? 12.843 7.877 -7.257 1.00 84.69 81 VAL A C 1
ATOM 690 O O . VAL A 1 81 ? 13.506 8.609 -7.982 1.00 84.69 81 VAL A O 1
ATOM 693 N N . GLY A 1 82 ? 13.066 6.563 -7.184 1.00 78.00 82 GLY A N 1
ATOM 694 C CA . GLY A 1 82 ? 14.217 5.907 -7.810 1.00 78.00 82 GLY A CA 1
ATOM 695 C C . GLY A 1 82 ? 14.086 5.689 -9.317 1.00 78.00 82 GLY A C 1
ATOM 696 O O . GLY A 1 82 ? 15.086 5.750 -10.024 1.00 78.00 82 GLY A O 1
ATOM 697 N N . ALA A 1 83 ? 12.870 5.460 -9.825 1.00 73.00 83 ALA A N 1
ATOM 698 C CA . ALA A 1 83 ? 12.620 5.235 -11.253 1.00 73.00 83 ALA A CA 1
ATOM 699 C C . ALA A 1 83 ? 11.877 6.402 -11.933 1.00 73.00 83 ALA A C 1
ATOM 701 O O . ALA A 1 83 ? 11.557 6.310 -13.117 1.00 73.00 83 ALA A O 1
ATOM 702 N N . GLY A 1 84 ? 11.588 7.490 -11.204 1.00 75.69 84 GLY A N 1
ATOM 703 C CA . GLY A 1 84 ? 10.910 8.680 -11.737 1.00 75.69 84 GLY A CA 1
ATOM 704 C C . GLY A 1 84 ? 9.466 8.433 -12.190 1.00 75.69 84 GLY A C 1
ATOM 705 O O . GLY A 1 84 ? 8.916 9.202 -12.979 1.00 75.69 84 GLY A O 1
ATOM 706 N N . VAL A 1 85 ? 8.838 7.347 -11.730 1.00 76.25 85 VAL A N 1
ATOM 707 C CA . VAL A 1 85 ? 7.510 6.934 -12.192 1.00 76.25 85 VAL A CA 1
ATOM 708 C C . VAL A 1 85 ? 6.441 7.769 -11.488 1.00 76.25 85 VAL A C 1
ATOM 710 O O . VAL A 1 85 ? 5.960 7.428 -10.407 1.00 76.25 85 VAL A O 1
ATOM 713 N N . TRP A 1 86 ? 6.047 8.875 -12.123 1.00 77.88 86 TRP A N 1
ATOM 714 C CA . TRP A 1 86 ? 5.157 9.874 -11.520 1.00 77.88 86 TRP A CA 1
ATOM 715 C C . TRP A 1 86 ? 3.791 9.319 -11.099 1.00 77.88 86 TRP A C 1
ATOM 717 O O . TRP A 1 86 ? 3.208 9.756 -10.110 1.00 77.88 86 TRP A O 1
ATOM 727 N N . ILE A 1 87 ? 3.294 8.304 -11.808 1.00 75.94 87 ILE A N 1
ATOM 728 C CA . ILE A 1 87 ? 1.984 7.711 -11.524 1.00 75.94 87 ILE A CA 1
ATOM 729 C C . ILE A 1 87 ? 1.915 7.003 -10.163 1.00 75.94 87 ILE A C 1
ATOM 731 O O . ILE A 1 87 ? 0.837 6.874 -9.582 1.00 75.94 87 ILE A O 1
ATOM 735 N N . LEU A 1 88 ? 3.059 6.607 -9.600 1.00 79.56 88 LEU A N 1
ATOM 736 C CA . LEU A 1 88 ? 3.116 5.979 -8.281 1.00 79.56 88 LEU A CA 1
ATOM 737 C C . LEU A 1 88 ? 2.830 6.963 -7.140 1.00 79.56 88 LEU A C 1
ATOM 739 O O . LEU A 1 88 ? 2.452 6.521 -6.057 1.00 79.56 88 LEU A O 1
ATOM 743 N N . TRP A 1 89 ? 2.887 8.279 -7.370 1.00 83.62 89 TRP A N 1
ATOM 744 C CA . TRP A 1 89 ? 2.452 9.264 -6.373 1.00 83.62 89 TRP A CA 1
ATOM 745 C C . TRP A 1 89 ? 0.967 9.137 -6.019 1.00 83.62 89 TRP A C 1
ATOM 747 O O . TRP A 1 89 ? 0.594 9.349 -4.866 1.00 83.62 89 TRP A O 1
ATOM 757 N N . ALA A 1 90 ? 0.122 8.721 -6.969 1.00 82.06 90 ALA A N 1
ATOM 758 C CA . ALA A 1 90 ? -1.279 8.422 -6.680 1.00 82.06 90 ALA A CA 1
ATOM 759 C C . ALA A 1 90 ? -1.402 7.239 -5.703 1.00 82.06 90 ALA A C 1
ATOM 761 O O . ALA A 1 90 ? -2.163 7.306 -4.739 1.00 82.06 90 ALA A O 1
ATOM 762 N N . ALA A 1 91 ? -0.598 6.188 -5.898 1.00 81.75 91 ALA A N 1
ATOM 763 C CA . ALA A 1 91 ? -0.532 5.057 -4.974 1.00 81.75 91 ALA A CA 1
ATOM 764 C C . ALA A 1 91 ? -0.009 5.474 -3.589 1.00 81.75 91 ALA A C 1
ATOM 766 O O . ALA A 1 91 ? -0.570 5.052 -2.577 1.00 81.75 91 ALA A O 1
ATOM 767 N N . VAL A 1 92 ? 0.999 6.355 -3.527 1.00 84.81 92 VAL A N 1
ATOM 768 C CA . VAL A 1 92 ? 1.482 6.946 -2.266 1.00 84.81 92 VAL A CA 1
ATOM 769 C C . VAL A 1 92 ? 0.338 7.648 -1.532 1.00 84.81 92 VAL A C 1
ATOM 771 O O . VAL A 1 92 ? 0.082 7.336 -0.369 1.00 84.81 92 VAL A O 1
ATOM 774 N N . ALA A 1 93 ? -0.393 8.539 -2.207 1.00 87.00 93 ALA A N 1
ATOM 775 C CA . ALA A 1 93 ? -1.503 9.276 -1.605 1.00 87.00 93 ALA A CA 1
ATOM 776 C C . ALA A 1 93 ? -2.605 8.342 -1.071 1.00 87.00 93 ALA A C 1
ATOM 778 O O . ALA A 1 93 ? -3.070 8.515 0.059 1.00 87.00 93 ALA A O 1
ATOM 779 N N . ILE A 1 94 ? -2.977 7.314 -1.842 1.00 84.12 94 ILE A N 1
ATOM 780 C CA . ILE A 1 94 ? -3.983 6.315 -1.448 1.00 84.12 94 ILE A CA 1
ATOM 781 C C . ILE A 1 94 ? -3.524 5.533 -0.211 1.00 84.12 94 ILE A C 1
ATOM 783 O O . ILE A 1 94 ? -4.287 5.385 0.749 1.00 84.12 94 ILE A O 1
ATOM 787 N N . CYS A 1 95 ? -2.271 5.072 -0.188 1.00 84.75 95 CYS A N 1
ATOM 788 C CA . CYS A 1 95 ? -1.731 4.335 0.951 1.00 84.75 95 CYS A CA 1
ATOM 789 C C . CYS A 1 95 ? -1.677 5.182 2.225 1.00 84.75 95 CYS A C 1
ATOM 791 O O . CYS A 1 95 ? -2.066 4.708 3.296 1.00 84.75 95 CYS A O 1
ATOM 793 N N . VAL A 1 96 ? -1.233 6.438 2.116 1.00 88.38 96 VAL A N 1
ATOM 794 C CA . VAL A 1 96 ? -1.196 7.382 3.242 1.00 88.38 96 VAL A CA 1
ATOM 795 C C . VAL A 1 96 ? -2.606 7.615 3.786 1.00 88.38 96 VAL A C 1
ATOM 797 O O . VAL A 1 96 ? -2.819 7.498 4.993 1.00 88.38 96 VAL A O 1
ATOM 800 N N . ALA A 1 97 ? -3.590 7.853 2.914 1.00 85.88 97 ALA A N 1
ATOM 801 C CA . ALA A 1 97 ? -4.983 8.031 3.319 1.00 85.88 97 ALA A CA 1
ATOM 802 C C . ALA A 1 97 ? -5.545 6.792 4.045 1.00 85.88 97 ALA A C 1
ATOM 804 O O . ALA A 1 97 ? -6.188 6.925 5.090 1.00 85.88 97 ALA A O 1
ATOM 805 N N . GLY A 1 98 ? -5.254 5.586 3.546 1.00 81.88 98 GLY A N 1
ATOM 806 C CA . GLY A 1 98 ? -5.635 4.328 4.195 1.00 81.88 98 GLY A CA 1
ATOM 807 C C . GLY A 1 98 ? -5.026 4.159 5.590 1.00 81.88 98 GLY A C 1
ATOM 808 O O . GLY A 1 98 ? -5.728 3.803 6.539 1.00 81.88 98 GLY A O 1
ATOM 809 N N . LEU A 1 99 ? -3.734 4.468 5.743 1.00 85.44 99 LEU A N 1
ATOM 810 C CA . LEU A 1 99 ? -3.034 4.388 7.030 1.00 85.44 99 LEU A CA 1
ATOM 811 C C . LEU A 1 99 ? -3.557 5.413 8.043 1.00 85.44 99 LEU A C 1
ATOM 813 O O . LEU A 1 99 ? -3.753 5.060 9.208 1.00 85.44 99 LEU A O 1
ATOM 817 N N . ILE A 1 100 ? -3.842 6.644 7.605 1.00 86.06 100 ILE A N 1
ATOM 818 C CA . ILE A 1 100 ? -4.496 7.666 8.438 1.00 86.06 100 ILE A CA 1
ATOM 819 C C . ILE A 1 100 ? -5.883 7.181 8.871 1.00 86.06 100 ILE A C 1
ATOM 821 O O . ILE A 1 100 ? -6.240 7.315 10.042 1.00 86.06 100 ILE A O 1
ATOM 825 N N . GLY A 1 101 ? -6.644 6.565 7.961 1.00 81.81 101 GLY A N 1
ATOM 826 C CA . GLY A 1 101 ? -7.941 5.961 8.268 1.00 81.81 101 GLY A CA 1
ATOM 827 C C . GLY A 1 101 ? -7.849 4.919 9.384 1.00 81.81 101 GLY A C 1
ATOM 828 O O . GLY A 1 101 ? -8.594 5.004 10.362 1.00 81.81 101 GLY A O 1
ATOM 829 N N . ILE A 1 102 ? -6.889 3.992 9.290 1.00 82.12 102 ILE A N 1
ATOM 830 C CA . ILE A 1 102 ? -6.631 2.990 10.338 1.00 82.12 102 ILE A CA 1
ATOM 831 C C . ILE A 1 102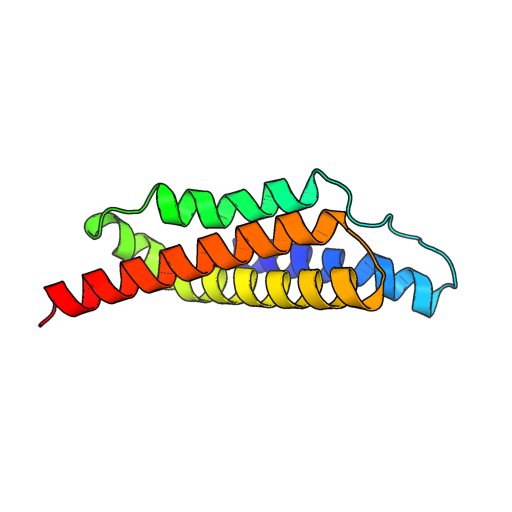 ? -6.226 3.662 11.655 1.00 82.12 102 ILE A C 1
ATOM 833 O O . ILE A 1 102 ? -6.719 3.278 12.714 1.00 82.12 102 ILE A O 1
ATOM 837 N N . TRP A 1 103 ? -5.326 4.649 11.615 1.00 82.75 103 TRP A N 1
ATOM 838 C CA . TRP A 1 103 ? -4.861 5.343 12.818 1.00 82.75 103 TRP A CA 1
ATOM 839 C C . TRP A 1 103 ? -6.006 6.057 13.542 1.00 82.75 103 TRP A C 1
ATOM 841 O O . TRP A 1 103 ? -6.183 5.876 14.747 1.00 82.75 103 TRP A O 1
ATOM 851 N N . HIS A 1 104 ? -6.822 6.803 12.800 1.00 81.69 104 HIS A N 1
ATOM 852 C CA . HIS A 1 104 ? -7.964 7.534 13.339 1.00 81.69 104 HIS A CA 1
ATOM 853 C C . HIS A 1 104 ? -9.009 6.593 13.959 1.00 81.69 104 HIS A C 1
ATOM 855 O O . HIS A 1 104 ? -9.573 6.893 15.012 1.00 81.69 104 HIS A O 1
ATOM 861 N N . LEU A 1 105 ? -9.246 5.432 13.344 1.00 75.62 105 LEU A N 1
ATOM 862 C CA . LEU A 1 105 ? -10.185 4.438 13.868 1.00 75.62 105 LEU A CA 1
ATOM 863 C C . LEU A 1 105 ? -9.640 3.741 15.123 1.00 75.62 105 LEU A C 1
ATOM 865 O O . LEU A 1 105 ? -10.347 3.677 16.126 1.00 75.62 105 LEU A O 1
ATOM 869 N N . ASN A 1 106 ? -8.355 3.367 15.143 1.00 78.06 106 ASN A N 1
ATOM 870 C CA . ASN A 1 106 ? -7.697 2.845 16.350 1.00 78.06 106 ASN A CA 1
ATOM 871 C C . ASN A 1 106 ? -7.735 3.842 17.516 1.00 78.06 106 ASN A C 1
ATOM 873 O O . ASN A 1 106 ? -7.841 3.445 18.676 1.00 78.06 106 ASN A O 1
ATOM 877 N N . HIS A 1 107 ? -7.597 5.137 17.221 1.00 79.81 107 HIS A N 1
ATOM 878 C CA . HIS A 1 107 ? -7.660 6.185 18.232 1.00 79.81 107 HIS A CA 1
ATOM 879 C C . HIS A 1 107 ? -9.067 6.286 18.840 1.00 79.81 107 HIS A C 1
ATOM 881 O O . HIS A 1 107 ? -9.200 6.334 20.061 1.00 79.81 107 HIS A O 1
ATOM 887 N N . LYS A 1 108 ? -10.120 6.214 18.012 1.00 75.38 108 LYS A N 1
ATOM 888 C CA . LYS A 1 108 ? -11.514 6.179 18.487 1.00 75.38 108 LYS A CA 1
ATOM 889 C C . LYS A 1 108 ? -11.833 4.947 19.337 1.00 75.38 108 LYS A C 1
ATOM 891 O O . LYS A 1 108 ? -12.541 5.090 20.328 1.00 75.38 108 LYS A O 1
ATOM 896 N N . GLU A 1 109 ? -11.319 3.768 18.982 1.00 72.56 109 GLU A N 1
ATOM 897 C CA . GLU A 1 109 ? -11.476 2.555 19.804 1.00 72.56 109 GLU A CA 1
ATOM 898 C C . GLU A 1 109 ? -10.853 2.732 21.192 1.00 72.56 109 GLU A C 1
ATOM 900 O O . GLU A 1 109 ? -11.494 2.437 22.197 1.00 72.56 109 GLU A O 1
ATOM 905 N N . ARG A 1 110 ? -9.625 3.267 21.260 1.00 75.19 110 ARG A N 1
ATOM 906 C CA . ARG A 1 110 ? -8.938 3.510 22.540 1.00 75.19 110 ARG A CA 1
ATOM 907 C C . ARG A 1 110 ? -9.704 4.473 23.441 1.00 75.19 110 ARG A C 1
ATOM 909 O O . ARG A 1 110 ? -9.762 4.234 24.637 1.00 75.19 110 ARG A O 1
ATOM 916 N N . LEU A 1 111 ? -10.292 5.524 22.871 1.00 77.00 111 LEU A N 1
ATOM 917 C CA . LEU A 1 111 ? -11.083 6.502 23.623 1.00 77.00 111 LEU A CA 1
ATOM 918 C C . LEU A 1 111 ? -12.420 5.947 24.131 1.00 77.00 111 LEU A C 1
ATOM 920 O O . LEU A 1 111 ? -12.950 6.477 25.094 1.00 77.00 111 LEU A O 1
ATOM 924 N N . ARG A 1 112 ? -12.987 4.919 23.485 1.00 68.94 112 ARG A N 1
ATOM 925 C CA . ARG A 1 112 ? -14.218 4.255 23.954 1.00 68.94 112 ARG A CA 1
ATOM 926 C C . ARG A 1 112 ? -13.967 3.173 25.004 1.00 68.94 112 ARG A C 1
ATOM 928 O O . ARG A 1 112 ? -14.906 2.785 25.686 1.00 68.94 112 ARG A O 1
ATOM 935 N N . ALA A 1 113 ? -12.747 2.643 25.068 1.00 64.06 113 ALA A N 1
ATOM 936 C CA . ALA A 1 113 ? -12.353 1.585 25.996 1.00 64.06 113 ALA A CA 1
ATOM 937 C C . ALA A 1 113 ? -11.723 2.110 27.304 1.00 64.06 113 ALA A C 1
ATOM 939 O O . ALA A 1 113 ? -11.391 1.298 28.166 1.00 64.06 113 ALA A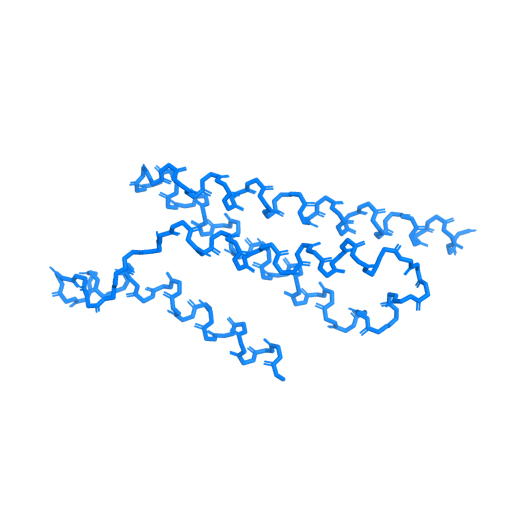 O 1
ATOM 940 N N . ALA A 1 114 ? -11.518 3.427 27.416 1.00 58.31 114 ALA A N 1
ATOM 941 C CA . ALA A 1 114 ? -11.033 4.135 28.604 1.00 58.31 114 ALA A CA 1
ATOM 942 C C . ALA A 1 114 ? -12.206 4.792 29.339 1.00 58.31 114 ALA A C 1
ATOM 944 O O . ALA A 1 114 ? -12.153 4.826 30.587 1.00 58.31 114 ALA A O 1
#

Organism: Streptomyces venezuelae (NCBI:txid54571)

pLDDT: mean 75.45, std 6.83, range [58.31, 88.38]

Radius of gyration: 16.07 Å; chains: 1; bounding box: 37×26×49 Å

Sequence (114 aa):
MFKCVFLLSMLRMFAAPATKDFFDRYLVPWPTWEWPLYALVPVALIYLFRRPDDWDALRSERGLIKWALLLYLLYALLFAVGAGVWILWAAVAICVAGLIGIWHLNHKERLRAA

Foldseek 3Di:
DLVVVLVVVVCLLCQQVVCCVPVVDGPDDDDDLVVLVVLVVLLVVLVVQLDPVSCVVCVVVLVVSLVSLVVLLVSLVCCCPVVVPVSSVSSNVSSVSSNVSSVVSVVVVVVVVD